Protein AF-B6VSE7-F1 (afdb_monomer)

pLDDT: mean 84.1, std 9.65, range [40.44, 90.88]

Structure (mmCIF, N/CA/C/O backbone):
data_AF-B6VSE7-F1
#
_entry.id   AF-B6VSE7-F1
#
loop_
_atom_site.group_PDB
_atom_site.id
_atom_site.type_symbol
_atom_site.label_atom_id
_atom_site.label_alt_id
_atom_site.label_comp_id
_atom_site.label_asym_id
_atom_site.label_entity_id
_atom_site.label_seq_id
_atom_site.pdbx_PDB_ins_code
_atom_site.Cartn_x
_atom_site.Cartn_y
_atom_site.Cartn_z
_atom_site.occupancy
_atom_site.B_iso_or_equiv
_atom_site.auth_seq_id
_atom_site.auth_comp_id
_atom_site.auth_asym_id
_atom_site.auth_atom_id
_atom_site.pdbx_PDB_model_num
ATOM 1 N N . MET A 1 1 ? -15.035 -4.098 22.380 1.00 73.50 1 MET A N 1
ATOM 2 C CA . MET A 1 1 ? -14.998 -4.964 21.172 1.00 73.50 1 MET A CA 1
ATOM 3 C C . MET A 1 1 ? -15.823 -4.381 20.028 1.00 73.50 1 MET A C 1
ATOM 5 O O . MET A 1 1 ? -15.227 -4.030 19.020 1.00 73.50 1 MET A O 1
ATOM 9 N N . LYS A 1 2 ? -17.143 -4.187 20.191 1.00 88.00 2 LYS A N 1
ATOM 10 C CA . LYS A 1 2 ? -18.012 -3.564 19.172 1.00 88.00 2 LYS A CA 1
ATOM 11 C C . LYS A 1 2 ? -17.506 -2.188 18.708 1.00 88.00 2 LYS A C 1
ATOM 13 O O . LYS A 1 2 ? -17.259 -2.001 17.525 1.00 88.00 2 LYS A O 1
ATOM 18 N N . GLU A 1 3 ? -17.213 -1.294 19.649 1.00 89.06 3 GLU A N 1
ATOM 19 C CA . GLU A 1 3 ? -16.698 0.056 19.359 1.00 89.06 3 GLU A CA 1
ATOM 20 C C . GLU A 1 3 ? -15.371 0.059 18.590 1.00 89.06 3 GLU A C 1
ATOM 22 O O . GLU A 1 3 ? -15.158 0.895 17.716 1.00 89.06 3 GLU A O 1
ATOM 27 N N . LEU A 1 4 ? -14.482 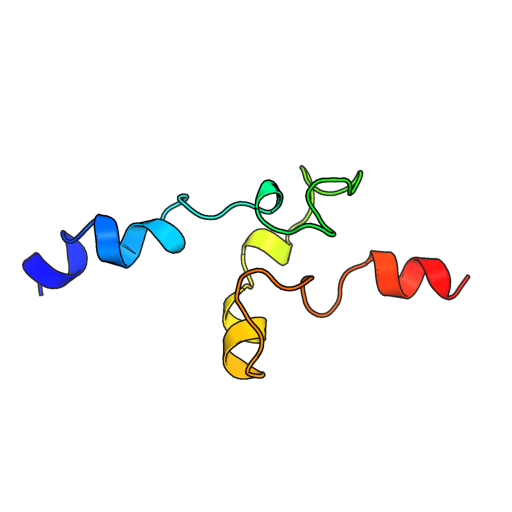-0.901 18.879 1.00 87.31 4 LEU A N 1
ATOM 28 C CA . LEU A 1 4 ? -13.229 -1.042 18.141 1.00 87.31 4 LEU A CA 1
ATOM 29 C C . LEU A 1 4 ? -13.519 -1.407 16.687 1.00 87.31 4 LEU A C 1
ATOM 31 O O . LEU A 1 4 ? -12.984 -0.761 15.799 1.00 87.31 4 LEU A O 1
ATOM 35 N N . TRP A 1 5 ? -14.373 -2.401 16.437 1.00 86.88 5 TRP A N 1
ATOM 36 C CA . TRP A 1 5 ? -14.683 -2.886 15.088 1.00 86.88 5 TRP A CA 1
ATOM 37 C C . TRP A 1 5 ? -15.515 -1.902 14.247 1.00 86.88 5 TRP A C 1
ATOM 39 O O . TRP A 1 5 ? -15.351 -1.836 13.022 1.00 86.88 5 TRP A O 1
ATOM 49 N N . GLU A 1 6 ? -16.400 -1.146 14.898 1.00 90.69 6 GLU A N 1
ATOM 50 C CA . GLU A 1 6 ? -17.302 -0.174 14.268 1.00 90.69 6 GLU A CA 1
ATOM 51 C C . GLU A 1 6 ? -16.639 1.167 13.958 1.00 90.69 6 GLU A C 1
ATOM 53 O O . GLU A 1 6 ? -17.175 1.926 13.151 1.00 90.69 6 GLU A O 1
ATOM 58 N N . ASN A 1 7 ? -15.457 1.443 14.520 1.00 90.44 7 ASN A N 1
ATOM 59 C CA . ASN A 1 7 ? -14.677 2.636 14.203 1.00 90.44 7 ASN A CA 1
ATOM 60 C C . ASN A 1 7 ? -14.145 2.579 12.759 1.00 90.44 7 ASN A C 1
ATOM 62 O O . ASN A 1 7 ? -12.997 2.208 12.501 1.00 90.44 7 ASN A O 1
ATOM 66 N N . ARG A 1 8 ? -15.012 2.910 11.797 1.00 85.50 8 ARG A N 1
ATOM 67 C CA . ARG A 1 8 ? -14.728 2.790 10.364 1.00 85.50 8 ARG A CA 1
ATOM 68 C C . ARG A 1 8 ? -13.511 3.595 9.947 1.00 85.50 8 ARG A C 1
ATOM 70 O O . ARG A 1 8 ? -12.767 3.106 9.109 1.00 85.50 8 ARG A O 1
ATOM 77 N N . ASP A 1 9 ? -13.285 4.764 10.536 1.00 89.75 9 ASP A N 1
ATOM 78 C CA . ASP A 1 9 ? -12.175 5.634 10.152 1.00 89.75 9 ASP A CA 1
ATOM 79 C C . ASP A 1 9 ? -10.817 5.010 10.473 1.00 89.75 9 ASP A C 1
ATOM 81 O O . ASP A 1 9 ? -9.935 4.997 9.613 1.00 89.75 9 ASP A O 1
ATOM 85 N N . LYS A 1 10 ? -10.666 4.392 11.653 1.00 89.31 10 LYS A N 1
ATOM 86 C CA . LYS A 1 10 ? -9.434 3.668 12.013 1.00 89.31 10 LYS A CA 1
ATOM 87 C C . LYS A 1 10 ? -9.165 2.468 11.105 1.00 89.31 10 LYS A C 1
ATOM 89 O O . LYS A 1 10 ? -8.011 2.165 10.818 1.00 89.31 10 LYS A O 1
ATOM 94 N N . TRP A 1 11 ? -10.216 1.799 10.632 1.00 88.25 11 TRP A N 1
ATOM 95 C CA . TRP A 1 11 ? -10.095 0.638 9.742 1.00 88.25 11 TRP A CA 1
ATOM 96 C C . TRP A 1 11 ? -10.151 0.982 8.259 1.00 88.25 11 TRP A C 1
ATOM 98 O O . TRP A 1 11 ? -9.957 0.088 7.438 1.00 88.25 11 TRP A O 1
ATOM 108 N N . ARG A 1 12 ? -10.414 2.243 7.895 1.00 89.06 12 ARG A N 1
ATOM 109 C CA . ARG A 1 12 ? -10.692 2.666 6.517 1.00 89.06 12 ARG A CA 1
ATOM 110 C C . ARG A 1 12 ? -9.591 2.219 5.571 1.00 89.06 12 ARG A C 1
ATOM 112 O O . ARG A 1 12 ? -9.876 1.650 4.524 1.00 89.06 12 ARG A O 1
ATOM 119 N N . MET A 1 13 ? -8.344 2.393 5.996 1.00 85.81 13 MET A N 1
ATOM 120 C CA . MET A 1 13 ? -7.160 1.953 5.264 1.00 85.81 13 MET A CA 1
ATOM 121 C C . MET A 1 13 ? -7.192 0.459 4.906 1.00 85.81 13 MET A C 1
ATOM 123 O O . MET A 1 13 ? -6.844 0.087 3.794 1.00 85.81 13 MET A O 1
ATOM 127 N N . PHE A 1 14 ? -7.653 -0.395 5.819 1.00 83.31 14 PHE A N 1
ATOM 128 C CA . PHE A 1 14 ? -7.698 -1.849 5.635 1.00 83.31 14 PHE A CA 1
ATOM 129 C C . PHE A 1 14 ? -9.029 -2.347 5.047 1.00 83.31 14 PHE A C 1
ATOM 131 O O . PHE A 1 14 ? -9.154 -3.520 4.710 1.00 83.31 14 PHE A O 1
ATOM 138 N N . ARG A 1 15 ? -10.034 -1.470 4.916 1.00 87.06 15 ARG A N 1
ATOM 139 C CA . ARG A 1 15 ? -11.380 -1.775 4.399 1.00 87.06 15 ARG A CA 1
ATOM 140 C C . ARG A 1 15 ? -11.693 -1.004 3.114 1.00 87.06 15 ARG A C 1
ATOM 142 O O . ARG A 1 15 ? -12.744 -0.380 3.000 1.00 87.06 15 ARG A O 1
ATOM 149 N N . GLY A 1 16 ? -10.771 -1.036 2.156 1.00 81.4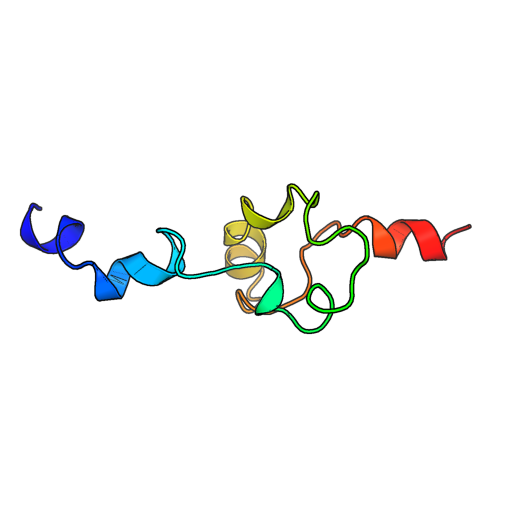4 16 GLY A N 1
ATOM 150 C CA . GLY A 1 16 ? -10.979 -0.475 0.814 1.00 81.44 16 GLY A CA 1
ATOM 151 C C . GLY A 1 16 ? -10.676 1.018 0.665 1.00 81.44 16 GLY A C 1
ATOM 152 O O . GLY A 1 16 ? -10.810 1.550 -0.428 1.00 81.44 16 GLY A O 1
ATOM 153 N N . GLY A 1 17 ? -10.228 1.700 1.722 1.00 86.00 17 GLY A N 1
ATOM 154 C CA . GLY A 1 17 ? -9.728 3.078 1.650 1.00 86.00 17 GLY A CA 1
ATOM 155 C C . GLY A 1 17 ? -8.267 3.200 1.211 1.00 86.00 17 GLY A C 1
ATOM 156 O O . GLY A 1 17 ? -7.720 4.297 1.252 1.00 86.00 17 GLY A O 1
ATOM 157 N N . PHE A 1 18 ? -7.633 2.088 0.841 1.00 86.44 18 PHE A N 1
ATOM 158 C CA . PHE A 1 18 ? -6.290 2.032 0.279 1.00 86.44 18 PHE A CA 1
ATOM 159 C C . PHE A 1 18 ? -6.340 1.296 -1.058 1.00 86.44 18 PHE A C 1
ATOM 161 O O . PHE A 1 18 ? -6.913 0.209 -1.150 1.00 86.44 18 PHE A O 1
ATOM 168 N N . SER A 1 19 ? -5.719 1.877 -2.080 1.00 85.62 19 SER A N 1
ATOM 169 C CA . SER A 1 19 ? -5.617 1.299 -3.418 1.00 85.62 19 SER A CA 1
ATOM 170 C C . SER A 1 19 ? -4.190 1.422 -3.948 1.00 85.62 19 SER A C 1
ATOM 172 O O . SER A 1 19 ? -3.407 2.254 -3.486 1.00 85.62 19 SER A O 1
ATOM 174 N N . LEU A 1 20 ? -3.851 0.622 -4.960 1.00 86.75 20 LEU A N 1
ATOM 175 C CA . LEU A 1 20 ? -2.560 0.742 -5.639 1.00 86.75 20 LEU A CA 1
ATOM 176 C C . LEU A 1 20 ? -2.391 2.090 -6.357 1.00 86.75 20 LEU A C 1
ATOM 178 O O . LEU A 1 20 ? -1.265 2.517 -6.569 1.00 86.75 20 LEU A O 1
ATOM 182 N N . GLU A 1 21 ? -3.472 2.796 -6.693 1.00 88.44 21 GLU A N 1
ATOM 183 C CA . GLU A 1 21 ? -3.389 4.146 -7.271 1.00 88.44 21 GLU A CA 1
ATOM 184 C C . GLU A 1 21 ? -2.788 5.171 -6.298 1.00 88.44 21 GLU A C 1
ATOM 186 O O . GLU A 1 21 ? -2.262 6.191 -6.729 1.00 88.44 21 GLU A O 1
ATOM 191 N N . ASN A 1 22 ? -2.802 4.890 -4.990 1.00 88.94 22 ASN A N 1
ATOM 192 C CA . ASN A 1 22 ? -2.196 5.753 -3.975 1.00 88.94 22 ASN A CA 1
ATOM 193 C C . ASN A 1 22 ? -0.676 5.552 -3.829 1.00 88.94 22 ASN A C 1
ATOM 195 O O . ASN A 1 22 ? -0.067 6.172 -2.962 1.00 88.94 22 ASN A O 1
ATOM 199 N N . ILE A 1 23 ? -0.072 4.669 -4.628 1.00 90.69 23 ILE A N 1
ATOM 200 C CA . ILE A 1 23 ? 1.370 4.405 -4.650 1.00 90.69 23 ILE A CA 1
ATOM 201 C C . ILE A 1 23 ? 1.925 4.932 -5.974 1.00 90.69 23 ILE A C 1
ATOM 203 O O . ILE A 1 23 ? 1.534 4.434 -7.028 1.00 90.69 23 ILE A O 1
ATOM 207 N N . ASP A 1 24 ? 2.889 5.852 -5.933 1.00 90.44 24 ASP A N 1
ATOM 208 C CA . ASP A 1 24 ? 3.459 6.504 -7.127 1.00 90.44 24 ASP A CA 1
ATOM 209 C C . ASP A 1 24 ? 3.910 5.517 -8.214 1.00 90.44 24 ASP A C 1
ATOM 211 O O . ASP A 1 24 ? 3.589 5.674 -9.390 1.00 90.44 24 ASP A O 1
ATOM 215 N N . THR A 1 25 ? 4.617 4.448 -7.836 1.00 89.19 25 THR A N 1
ATOM 216 C CA . THR A 1 25 ? 5.070 3.435 -8.805 1.00 89.19 25 THR A CA 1
ATOM 217 C C . THR A 1 25 ? 3.910 2.644 -9.405 1.00 89.19 25 THR A C 1
ATOM 219 O O . THR A 1 25 ? 3.992 2.175 -10.537 1.00 89.19 25 THR A O 1
ATOM 222 N N . CYS A 1 26 ? 2.832 2.447 -8.650 1.00 90.88 26 CYS A N 1
ATOM 223 C CA . CYS A 1 26 ? 1.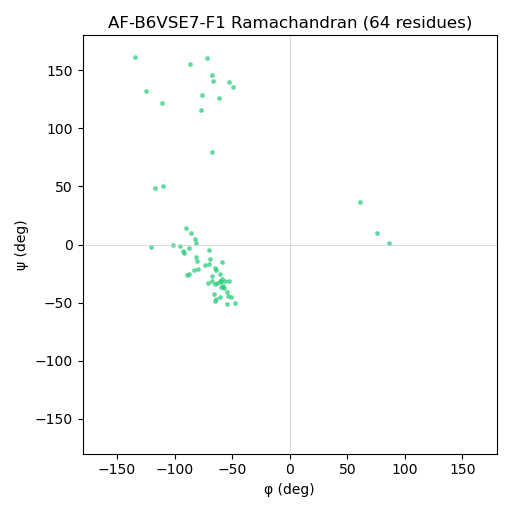702 1.655 -9.107 1.00 90.88 26 CYS A CA 1
ATOM 224 C C . CYS A 1 26 ? 0.669 2.500 -9.856 1.00 90.88 26 CYS A C 1
ATOM 226 O O . CYS A 1 26 ? -0.012 1.942 -10.711 1.00 90.88 26 CYS A O 1
ATOM 228 N N . SER A 1 27 ? 0.552 3.805 -9.599 1.00 90.75 27 SER A N 1
ATOM 229 C CA . SER A 1 27 ? -0.427 4.687 -10.255 1.00 90.75 27 SER A CA 1
ATOM 230 C C . SER A 1 27 ? -0.242 4.750 -11.775 1.00 90.75 27 SER A C 1
ATOM 232 O O . SER A 1 27 ? -1.215 4.833 -12.518 1.00 90.75 27 SER A O 1
ATOM 234 N N . THR A 1 28 ? 0.999 4.612 -12.245 1.00 90.19 28 THR A N 1
ATOM 235 C CA . THR A 1 28 ? 1.360 4.579 -13.672 1.00 90.19 28 THR A CA 1
ATOM 236 C C . THR A 1 28 ? 1.627 3.165 -14.203 1.00 90.19 28 THR A C 1
ATOM 238 O O . THR A 1 28 ? 1.910 2.980 -15.386 1.00 90.19 28 THR A O 1
ATOM 241 N N . CYS A 1 29 ? 1.52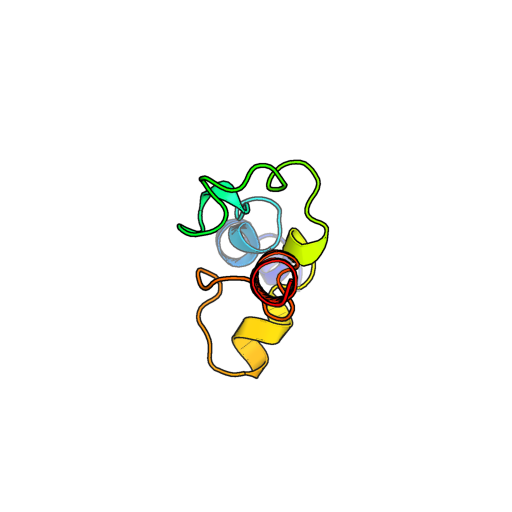0 2.136 -13.356 1.00 90.44 29 CYS A N 1
ATOM 242 C CA . CYS A 1 29 ? 1.822 0.757 -13.730 1.00 90.44 29 CYS A CA 1
ATOM 243 C C . CYS A 1 29 ? 0.693 0.143 -14.572 1.00 90.44 29 CYS A C 1
ATOM 245 O O . CYS A 1 29 ? -0.463 0.088 -14.149 1.00 90.44 29 CYS A O 1
ATOM 247 N N . THR A 1 30 ? 1.035 -0.435 -15.724 1.00 89.88 30 THR A N 1
ATOM 248 C CA . THR A 1 30 ? 0.079 -1.130 -16.610 1.00 89.88 30 THR A CA 1
ATOM 249 C C . THR A 1 30 ? -0.599 -2.329 -15.940 1.00 89.88 30 THR A C 1
ATOM 251 O O . THR A 1 30 ? -1.721 -2.694 -16.293 1.00 89.88 30 THR A O 1
ATOM 254 N N . LEU A 1 31 ? 0.053 -2.921 -14.934 1.00 87.44 31 LEU A N 1
ATOM 255 C CA . LEU A 1 31 ? -0.466 -4.045 -14.160 1.00 87.44 31 LEU A CA 1
ATOM 256 C C . LEU A 1 31 ? -1.330 -3.621 -12.966 1.00 87.44 3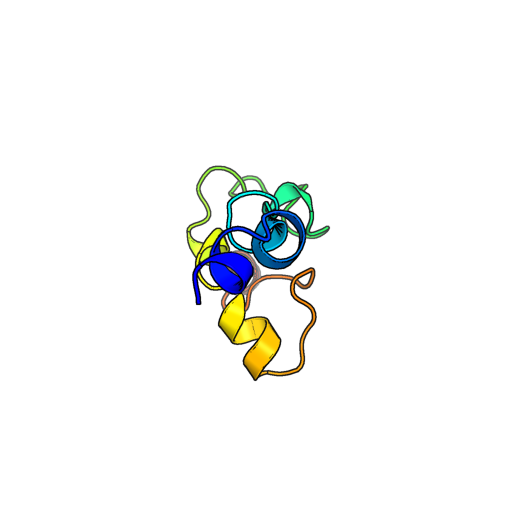1 LEU A C 1
ATOM 258 O O . LEU A 1 31 ? -1.869 -4.503 -12.305 1.00 87.44 31 LEU A O 1
ATOM 262 N N . ASN A 1 32 ? -1.499 -2.322 -12.681 1.00 87.56 32 ASN A N 1
ATOM 263 C CA . ASN A 1 32 ? -2.198 -1.824 -11.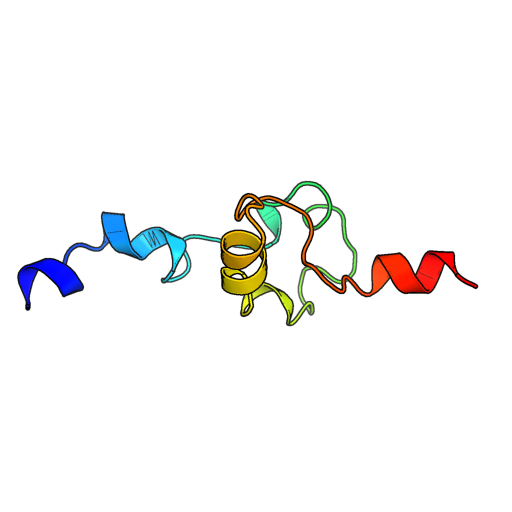486 1.00 87.56 32 ASN A CA 1
ATOM 264 C C . ASN A 1 32 ? -3.543 -2.535 -11.248 1.00 87.56 32 ASN A C 1
ATOM 266 O O . ASN A 1 32 ? -3.760 -3.110 -10.184 1.00 87.56 32 ASN A O 1
ATOM 270 N N . LYS A 1 33 ? -4.386 -2.619 -12.284 1.00 84.19 33 LYS A N 1
ATOM 271 C CA . LYS A 1 33 ? -5.728 -3.226 -12.210 1.00 84.19 33 LYS A CA 1
ATOM 272 C C . LYS A 1 33 ? -5.738 -4.749 -12.018 1.00 84.19 33 LYS A C 1
ATOM 274 O O . LYS A 1 33 ? -6.795 -5.319 -11.770 1.00 84.19 33 LYS A O 1
ATOM 279 N N . LYS A 1 34 ? -4.596 -5.420 -12.188 1.00 84.81 34 LYS A N 1
ATOM 280 C CA . LYS A 1 34 ? -4.446 -6.885 -12.102 1.00 84.81 34 LYS A CA 1
ATOM 281 C C . LYS A 1 34 ? -3.451 -7.322 -11.019 1.00 84.81 34 LYS A C 1
ATOM 283 O O . LYS A 1 34 ? -3.240 -8.516 -10.833 1.00 84.81 34 LYS A O 1
ATOM 288 N N . CYS A 1 35 ? -2.814 -6.379 -10.328 1.00 84.75 35 CYS A N 1
ATOM 289 C CA . CYS A 1 35 ? -1.738 -6.660 -9.390 1.00 84.75 35 CYS A CA 1
ATOM 290 C C . CYS A 1 35 ? -2.294 -7.213 -8.068 1.00 84.75 35 CYS A C 1
ATOM 292 O O . CYS A 1 35 ? -2.987 -6.523 -7.321 1.00 84.75 35 CYS A O 1
ATOM 294 N N . SER A 1 36 ? -1.949 -8.462 -7.749 1.00 81.31 36 SER A N 1
ATOM 295 C CA . SER A 1 36 ? -2.382 -9.155 -6.526 1.00 81.31 36 SER A CA 1
ATOM 296 C C . SER A 1 36 ? -1.740 -8.603 -5.245 1.00 81.31 36 SER A C 1
ATOM 298 O O . SER A 1 36 ? -2.257 -8.820 -4.144 1.00 81.31 36 SER A O 1
ATOM 300 N N . LEU A 1 37 ? -0.648 -7.835 -5.373 1.00 75.75 37 LEU A N 1
ATOM 301 C CA . LEU A 1 37 ? 0.114 -7.276 -4.252 1.00 75.75 37 LEU A CA 1
ATOM 302 C C . LEU A 1 37 ? -0.627 -6.161 -3.491 1.00 75.75 37 LEU A C 1
ATOM 304 O O . LEU A 1 37 ? -0.150 -5.723 -2.444 1.00 75.75 37 LEU A O 1
ATOM 308 N N . MET A 1 38 ? -1.816 -5.746 -3.950 1.00 69.38 38 MET A N 1
ATOM 309 C CA . MET A 1 38 ? -2.729 -4.894 -3.172 1.00 69.38 38 MET A CA 1
ATOM 310 C C . MET A 1 38 ? -3.074 -5.522 -1.812 1.00 69.38 38 MET A C 1
ATOM 312 O O . MET A 1 38 ? -3.255 -4.815 -0.825 1.00 69.38 38 MET A O 1
ATOM 316 N N . THR A 1 39 ? -3.113 -6.854 -1.748 1.00 67.19 39 THR A N 1
ATOM 317 C CA . THR A 1 39 ? -3.579 -7.604 -0.574 1.00 67.19 39 THR A CA 1
ATOM 318 C C . THR A 1 39 ? -2.490 -7.785 0.493 1.00 67.19 39 THR A C 1
ATOM 320 O O . THR A 1 39 ? -2.802 -7.973 1.665 1.00 67.19 39 THR A O 1
ATOM 323 N N . CYS A 1 40 ? -1.203 -7.691 0.133 1.00 73.88 40 CYS A N 1
ATOM 324 C CA . CYS A 1 40 ? -0.081 -8.045 1.018 1.00 73.88 40 CYS A CA 1
ATOM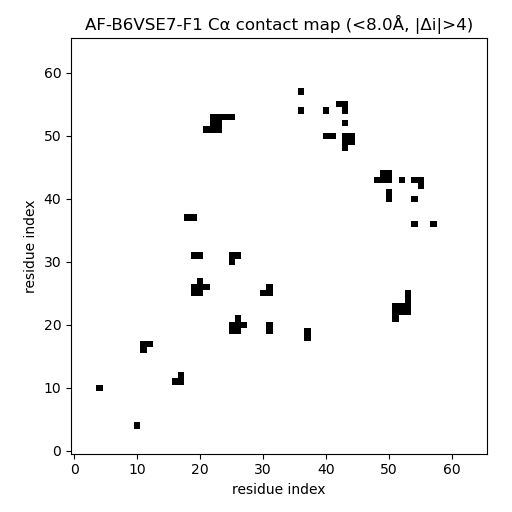 325 C C . CYS A 1 40 ? 0.736 -6.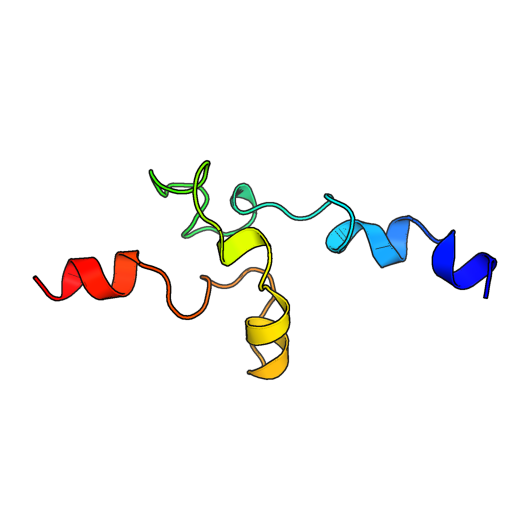822 1.475 1.00 73.88 40 CYS A C 1
ATOM 327 O O . CYS A 1 40 ? 1.961 -6.772 1.364 1.00 73.88 40 CYS A O 1
ATOM 329 N N . ARG A 1 41 ? 0.061 -5.787 1.987 1.00 82.62 41 ARG A N 1
ATOM 330 C CA . ARG A 1 41 ? 0.742 -4.557 2.434 1.00 82.62 41 ARG A CA 1
ATOM 331 C C . ARG A 1 41 ? 1.395 -4.671 3.813 1.00 82.62 41 ARG A C 1
ATOM 333 O O . ARG A 1 41 ? 2.330 -3.927 4.091 1.00 82.62 41 ARG A O 1
ATOM 340 N N . LEU A 1 42 ? 0.963 -5.624 4.642 1.00 83.56 42 LEU A N 1
ATOM 341 C CA . LEU A 1 42 ? 1.537 -5.856 5.974 1.00 83.56 42 LEU A CA 1
ATOM 342 C C . LEU A 1 42 ? 3.035 -6.181 5.930 1.00 83.56 42 LEU A C 1
ATOM 344 O O . LEU A 1 42 ? 3.757 -5.789 6.835 1.00 83.56 42 LEU A O 1
ATOM 348 N N . ARG A 1 43 ? 3.524 -6.803 4.851 1.00 85.44 43 ARG A N 1
ATOM 349 C CA . ARG A 1 43 ? 4.955 -7.087 4.683 1.00 85.44 43 ARG A CA 1
ATOM 350 C C . ARG A 1 43 ? 5.807 -5.819 4.565 1.00 85.44 43 ARG A C 1
ATOM 352 O O . ARG A 1 43 ? 6.933 -5.803 5.040 1.00 85.44 43 ARG A O 1
ATOM 359 N N . ASN A 1 44 ? 5.280 -4.751 3.955 1.00 87.56 44 ASN A N 1
ATOM 360 C CA . ASN A 1 44 ? 5.982 -3.462 3.935 1.00 87.56 44 ASN A CA 1
ATOM 361 C C . ASN A 1 44 ? 6.124 -2.915 5.357 1.00 87.56 44 ASN A C 1
ATOM 363 O O . ASN A 1 44 ? 7.221 -2.539 5.748 1.00 87.56 44 ASN A O 1
ATOM 367 N N . TYR A 1 45 ? 5.035 -2.944 6.129 1.00 85.25 45 TYR A N 1
ATOM 368 C CA . TYR A 1 45 ? 5.032 -2.492 7.519 1.00 85.25 45 TYR A CA 1
ATOM 369 C C . TYR A 1 45 ? 5.999 -3.290 8.403 1.00 85.25 45 TYR A C 1
ATOM 371 O O . TYR A 1 45 ? 6.775 -2.695 9.143 1.00 85.25 45 TYR A O 1
ATOM 379 N N . ASP A 1 46 ? 5.994 -4.619 8.280 1.00 89.31 46 ASP A N 1
ATOM 380 C CA . ASP A 1 46 ? 6.901 -5.521 9.002 1.00 89.31 46 ASP A CA 1
ATOM 381 C C . ASP A 1 46 ? 8.384 -5.203 8.740 1.00 89.31 46 ASP A C 1
ATOM 383 O O . ASP A 1 46 ? 9.203 -5.209 9.654 1.00 89.31 46 ASP A O 1
ATOM 387 N N . GLN A 1 47 ? 8.723 -4.816 7.507 1.00 90.81 47 GLN A N 1
ATOM 388 C CA . GLN A 1 47 ? 10.082 -4.422 7.122 1.00 90.81 47 GLN A CA 1
ATOM 389 C C . GLN A 1 47 ? 10.410 -2.944 7.400 1.00 90.81 47 GLN A C 1
ATOM 391 O O . GLN A 1 47 ? 11.434 -2.447 6.938 1.00 90.81 47 GLN A O 1
ATOM 396 N N . GLY A 1 48 ? 9.551 -2.220 8.127 1.00 90.50 48 GLY A N 1
ATOM 397 C CA . GLY A 1 48 ? 9.753 -0.805 8.456 1.00 90.50 48 GLY A CA 1
ATOM 398 C C . GLY A 1 48 ? 9.486 0.167 7.301 1.00 90.50 48 GLY A C 1
ATOM 399 O O . GLY A 1 48 ? 9.785 1.355 7.420 1.00 90.50 48 GLY A O 1
ATOM 400 N N . ASN A 1 49 ? 8.907 -0.305 6.195 1.00 89.62 49 ASN A N 1
ATOM 401 C CA . ASN A 1 49 ? 8.525 0.528 5.060 1.00 89.62 49 ASN A CA 1
ATOM 402 C C . ASN A 1 49 ? 7.125 1.125 5.252 1.00 89.62 49 ASN A C 1
ATOM 404 O O . ASN A 1 49 ? 6.249 0.570 5.922 1.00 89.62 49 ASN A O 1
ATOM 408 N N . SER A 1 50 ? 6.876 2.250 4.588 1.00 89.38 50 SER A N 1
ATOM 409 C CA . SER A 1 50 ? 5.545 2.839 4.513 1.00 89.38 50 SER A CA 1
ATOM 410 C C . SER A 1 50 ? 4.603 1.960 3.694 1.00 89.38 50 SER A C 1
ATOM 412 O O . SER A 1 50 ? 4.949 1.384 2.659 1.00 89.38 50 SER A O 1
ATOM 414 N N . PHE A 1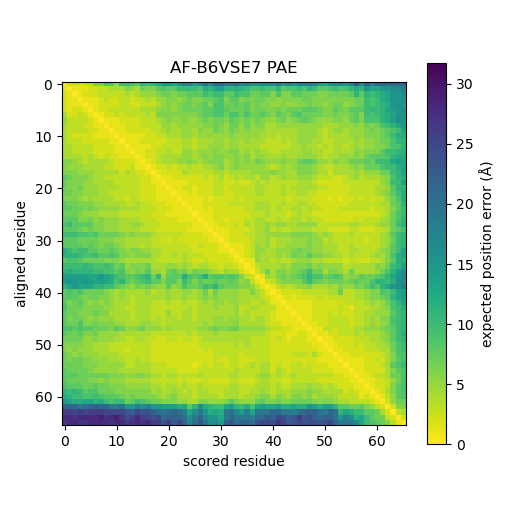 51 ? 3.334 1.953 4.092 1.00 87.38 51 PHE A N 1
ATOM 415 C CA . PHE A 1 51 ? 2.260 1.362 3.305 1.00 87.38 51 PHE A CA 1
ATOM 416 C C . PHE A 1 51 ? 2.101 1.986 1.915 1.00 87.38 51 PHE A C 1
ATOM 418 O O . PHE A 1 51 ? 1.482 1.345 1.073 1.00 87.38 51 PHE A O 1
ATOM 425 N N . TYR A 1 52 ? 2.688 3.152 1.647 1.00 88.50 52 TYR A N 1
ATOM 426 C CA . TYR A 1 52 ? 2.670 3.811 0.337 1.00 88.50 52 TYR A CA 1
ATOM 427 C C . TYR A 1 52 ? 3.913 3.523 -0.518 1.00 88.50 52 TYR A C 1
ATOM 429 O O . TYR A 1 52 ? 3.993 3.982 -1.651 1.00 88.50 52 TYR A O 1
ATOM 437 N N . ASN A 1 53 ? 4.889 2.754 -0.020 1.00 90.81 53 ASN A N 1
ATOM 438 C CA . ASN A 1 53 ? 6.034 2.350 -0.836 1.00 90.81 53 ASN A CA 1
ATOM 439 C C . ASN A 1 53 ? 5.644 1.303 -1.892 1.00 90.81 53 ASN A C 1
ATOM 441 O O . ASN A 1 53 ? 4.645 0.586 -1.763 1.00 90.81 53 ASN A O 1
ATOM 445 N N . LYS A 1 54 ? 6.480 1.162 -2.925 1.00 90.06 54 LYS A N 1
ATOM 446 C CA . LYS A 1 54 ? 6.368 0.085 -3.917 1.00 90.06 54 LYS A CA 1
ATOM 447 C C . LYS A 1 54 ? 6.222 -1.283 -3.216 1.00 90.06 54 LYS A C 1
ATOM 449 O O . LYS A 1 54 ? 6.920 -1.530 -2.234 1.00 90.06 54 LYS A O 1
ATOM 454 N N . PRO A 1 55 ? 5.311 -2.169 -3.661 1.00 88.69 55 PRO A N 1
ATOM 455 C CA . PRO A 1 55 ? 5.217 -3.521 -3.117 1.00 88.69 55 PRO A CA 1
ATOM 456 C C . PRO A 1 55 ? 6.561 -4.260 -3.141 1.00 88.69 55 PRO A C 1
ATOM 458 O O . PRO A 1 55 ? 7.300 -4.173 -4.120 1.00 88.69 55 PRO A O 1
ATOM 461 N N . ILE A 1 56 ? 6.848 -5.003 -2.072 1.00 87.81 56 ILE A N 1
ATOM 462 C CA . ILE A 1 56 ? 7.972 -5.947 -2.040 1.00 87.81 56 ILE A CA 1
ATOM 463 C C . ILE A 1 56 ? 7.653 -7.075 -3.031 1.00 87.81 56 ILE A C 1
ATOM 465 O O . ILE A 1 56 ? 6.494 -7.478 -3.121 1.00 87.81 56 ILE A O 1
ATOM 469 N N . GLU A 1 57 ? 8.662 -7.552 -3.770 1.00 85.19 57 GLU A N 1
ATOM 470 C CA . GLU A 1 57 ? 8.509 -8.536 -4.863 1.00 85.19 57 GLU A CA 1
ATOM 471 C C . GLU A 1 57 ? 7.616 -8.031 -6.012 1.00 85.19 57 GLU A C 1
ATOM 473 O O . GLU A 1 57 ? 6.852 -8.776 -6.627 1.00 85.19 57 GLU A O 1
ATOM 478 N N . CYS A 1 58 ? 7.711 -6.737 -6.330 1.00 87.69 58 CYS A N 1
ATOM 479 C CA . CYS A 1 58 ? 7.057 -6.180 -7.507 1.00 87.69 58 CYS A CA 1
ATOM 480 C C . CYS A 1 58 ? 7.591 -6.850 -8.785 1.00 87.69 58 CYS A C 1
ATOM 482 O O . CYS A 1 58 ? 8.789 -6.807 -9.050 1.00 87.69 58 CYS A O 1
ATOM 484 N N . ALA A 1 59 ? 6.698 -7.393 -9.622 1.00 84.38 59 ALA A N 1
ATOM 485 C CA . ALA A 1 59 ? 7.057 -8.051 -10.886 1.00 84.38 59 ALA A CA 1
ATOM 486 C C . ALA A 1 59 ? 7.937 -7.176 -11.806 1.00 84.38 59 ALA A C 1
ATOM 488 O O . ALA A 1 59 ? 8.789 -7.694 -12.526 1.00 84.38 59 ALA A O 1
ATOM 489 N N . VAL A 1 60 ? 7.758 -5.849 -11.745 1.00 83.31 60 VAL A N 1
ATOM 490 C CA . VAL A 1 60 ? 8.531 -4.878 -12.536 1.00 83.31 60 VAL A CA 1
ATOM 491 C C . VAL A 1 60 ? 10.033 -4.959 -12.235 1.00 83.31 60 VAL A C 1
ATOM 493 O O . VAL A 1 60 ? 10.850 -4.791 -13.138 1.00 83.31 60 VAL A O 1
ATOM 496 N N . ASP A 1 61 ? 10.404 -5.288 -10.998 1.00 84.56 61 ASP A N 1
ATOM 497 C CA . ASP A 1 61 ? 11.807 -5.379 -10.582 1.00 84.56 61 ASP A CA 1
ATOM 498 C C . ASP A 1 61 ? 12.530 -6.541 -11.271 1.00 84.56 61 ASP A C 1
ATOM 500 O O . ASP A 1 61 ? 13.731 -6.473 -11.513 1.00 84.56 61 ASP A O 1
ATOM 504 N N . TYR A 1 62 ? 11.783 -7.580 -11.648 1.00 81.50 62 TYR A N 1
ATOM 505 C CA . TYR A 1 62 ? 12.306 -8.740 -12.365 1.00 81.50 62 TYR A CA 1
ATOM 506 C C . TYR A 1 62 ? 12.299 -8.539 -13.883 1.00 81.50 62 TYR A C 1
ATOM 508 O O . TYR A 1 62 ? 13.109 -9.140 -14.577 1.00 81.50 62 TYR A O 1
ATOM 516 N N . SER A 1 63 ? 11.424 -7.679 -14.416 1.00 66.69 63 SER A N 1
ATOM 517 C CA . SER A 1 63 ? 11.405 -7.369 -15.854 1.00 66.69 63 SER A CA 1
ATOM 518 C C . SER A 1 63 ? 12.565 -6.486 -16.321 1.00 66.69 63 SER A C 1
ATOM 520 O O . SER A 1 63 ? 12.847 -6.459 -17.509 1.00 66.69 63 SER A O 1
ATOM 522 N N . ILE A 1 64 ? 13.249 -5.787 -15.409 1.00 55.34 64 ILE A N 1
ATOM 523 C CA . ILE A 1 64 ? 14.469 -5.014 -15.715 1.00 55.34 64 ILE A CA 1
ATOM 524 C C . ILE A 1 64 ? 15.708 -5.937 -15.762 1.00 55.34 64 ILE A C 1
ATOM 526 O O . ILE A 1 64 ? 16.773 -5.532 -16.216 1.00 55.34 64 ILE A O 1
ATOM 530 N N . ALA A 1 65 ? 15.576 -7.193 -15.320 1.00 48.00 65 ALA A N 1
ATOM 531 C CA . ALA A 1 65 ? 16.641 -8.196 -15.344 1.00 48.00 65 ALA A CA 1
ATOM 532 C C . ALA A 1 65 ? 16.684 -9.035 -16.644 1.00 48.00 65 ALA A C 1
ATOM 534 O O . ALA A 1 65 ? 17.350 -10.071 -16.663 1.00 48.00 65 ALA A O 1
ATOM 535 N N . LEU A 1 66 ? 15.980 -8.608 -17.703 1.00 40.44 66 LEU A N 1
ATOM 536 C CA . LEU A 1 66 ? 15.994 -9.211 -19.043 1.00 40.44 66 LEU A CA 1
ATOM 537 C C . LEU A 1 66 ? 16.613 -8.257 -20.066 1.00 40.44 66 LEU A C 1
ATOM 539 O O . LEU A 1 66 ? 16.100 -7.122 -20.187 1.00 40.44 66 LEU A O 1
#

Organism: NCBI:txid483217

Mean predicted aligned error: 5.59 Å

Sequence (66 aa):
MKELWENRDKWRMFRGGFSLENIDTCSTCTLNKKCSLMTCRLRNYDQGNSFYNKPIECAVDYSIAL

Secondary structure (DSSP, 8-state):
-HHHHH-HHHHGGGTTS--GGGSHHHHT-TTGGG-GGGS--HHHHHTT--TTSPPTT-HHHHHTT-

Radius of gyration: 14.08 Å; Cα contacts (8 Å, |Δi|>4): 40; chains: 1; bounding box: 35×16×40 Å

Solvent-accessible surface area (backbone atoms only — not comparable to full-atom values): 4245 Å² total; per-residue (Å²): 109,69,70,68,74,65,39,52,76,84,43,26,59,83,67,75,66,54,59,53,68,73,16,78,73,34,53,77,35,91,53,47,93,72,52,73,63,72,77,60,46,65,61,34,48,75,71,74,40,55,80,55,53,76,62,84,88,44,69,68,70,60,60,72,76,109

Foldseek 3Di:
DCVVVPPCVVCVCVVVVDALCLAPVLVPDPCRVPDPLRNVLVVCVVVVHDSNYDRDPPPVVVVVVD